Protein AF-A0A9W4SFE4-F1 (afdb_monomer)

Solvent-accessible surface area (backbone atoms only — not comparable to full-atom values): 10248 Å² total; per-residue (Å²): 135,84,60,74,61,58,60,50,57,56,67,66,59,74,77,82,78,82,76,92,47,67,39,81,70,47,74,83,49,92,65,69,45,78,47,76,43,59,40,76,72,47,32,26,51,72,39,68,75,54,54,53,60,74,66,36,73,79,48,61,63,36,77,40,74,44,80,47,100,89,45,75,42,77,47,78,45,65,62,62,47,48,55,53,49,52,53,52,71,65,40,88,60,42,65,75,79,37,58,73,30,70,62,37,56,32,49,52,53,33,41,75,70,66,39,35,33,40,39,37,44,35,78,37,52,34,86,84,27,78,84,44,58,63,61,62,50,52,55,34,54,78,51,55,54,73,37,91,51,37,49,81,46,70,45,71,43,78,90,80,76,90,76,80,74,83,86,127

Mean predicted aligned error: 12.15 Å

pLDDT: mean 78.42, std 18.21, range [36.81, 98.12]

Organism: NCBI:txid1117311

Radius of gyration: 22.12 Å; Cα contacts (8 Å, |Δi|>4): 193; chains: 1; bounding box: 54×55×59 Å

Structure (mmCIF, N/CA/C/O backbone):
data_AF-A0A9W4SFE4-F1
#
_entry.id   AF-A0A9W4SFE4-F1
#
loop_
_atom_site.group_PDB
_atom_site.id
_atom_site.type_symbol
_atom_site.label_atom_id
_atom_site.label_alt_id
_atom_site.label_comp_id
_atom_site.label_asym_id
_atom_site.label_entity_id
_atom_site.label_seq_id
_atom_site.pdbx_PDB_ins_code
_atom_site.Cartn_x
_atom_site.Cartn_y
_atom_site.Cartn_z
_atom_site.occupancy
_atom_site.B_iso_or_equiv
_atom_site.auth_seq_id
_atom_site.auth_comp_id
_atom_site.auth_asym_id
_atom_site.auth_atom_id
_atom_site.pdbx_PDB_model_num
ATOM 1 N N . MET A 1 1 ? 6.548 -44.921 29.126 1.00 49.38 1 MET A N 1
ATOM 2 C CA . MET A 1 1 ? 5.365 -44.040 29.040 1.00 49.38 1 MET A CA 1
ATOM 3 C C . MET A 1 1 ? 5.758 -42.856 28.180 1.00 49.38 1 MET A C 1
ATOM 5 O O . MET A 1 1 ? 6.242 -41.869 28.709 1.00 49.38 1 MET A O 1
ATOM 9 N N . GLU A 1 2 ? 5.652 -43.003 26.860 1.00 49.16 2 GLU A N 1
ATOM 10 C CA . GLU A 1 2 ? 5.820 -41.880 25.933 1.00 49.16 2 GLU A CA 1
ATOM 11 C C . GLU A 1 2 ? 4.635 -40.927 26.058 1.00 49.16 2 GLU A C 1
ATOM 13 O O . GLU A 1 2 ? 3.479 -41.335 26.223 1.00 49.16 2 GLU A O 1
ATOM 18 N N . ASP A 1 3 ? 4.976 -39.649 26.052 1.00 54.12 3 ASP A N 1
ATOM 19 C CA . ASP A 1 3 ? 4.219 -38.565 26.633 1.00 54.12 3 ASP A CA 1
ATOM 20 C C . ASP A 1 3 ? 2.948 -38.249 25.827 1.00 54.12 3 ASP A C 1
ATOM 22 O O . ASP A 1 3 ? 2.974 -37.762 24.693 1.00 54.12 3 ASP A O 1
ATOM 26 N N . LYS A 1 4 ? 1.780 -38.498 26.432 1.00 55.44 4 LYS A N 1
ATOM 27 C CA . LYS A 1 4 ? 0.484 -38.095 25.861 1.00 55.44 4 LYS A CA 1
ATOM 28 C C . LYS A 1 4 ? 0.374 -36.565 25.714 1.00 55.44 4 LYS A C 1
ATOM 30 O O . LYS A 1 4 ? -0.507 -36.112 24.982 1.00 55.44 4 LYS A O 1
ATOM 35 N N . ARG A 1 5 ? 1.241 -35.765 26.363 1.00 54.41 5 ARG A N 1
ATOM 36 C CA . ARG A 1 5 ? 1.317 -34.305 26.165 1.00 54.41 5 ARG A CA 1
ATOM 37 C C . ARG A 1 5 ? 2.020 -33.907 24.871 1.00 54.41 5 ARG A C 1
ATOM 39 O O . ARG A 1 5 ? 1.532 -32.9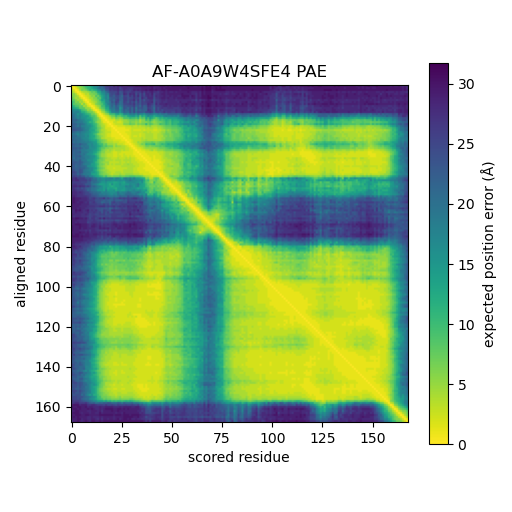84 24.222 1.00 54.41 5 ARG A O 1
ATOM 46 N N . GLU A 1 6 ? 3.067 -34.607 24.441 1.00 53.06 6 GLU A N 1
ATOM 47 C CA . GLU A 1 6 ? 3.765 -34.285 23.183 1.00 53.06 6 GLU A CA 1
ATOM 48 C C . GLU A 1 6 ? 2.876 -34.530 21.959 1.00 53.06 6 GLU A C 1
ATOM 50 O O . GLU A 1 6 ? 2.820 -33.702 21.049 1.00 53.06 6 GLU A O 1
ATOM 55 N N . LYS A 1 7 ? 2.062 -35.595 21.980 1.00 51.81 7 LYS A N 1
ATOM 56 C CA . LYS A 1 7 ? 1.076 -35.857 20.914 1.00 51.81 7 LYS A CA 1
ATOM 57 C C . LYS A 1 7 ? -0.040 -34.810 20.849 1.00 51.81 7 LYS A C 1
ATOM 59 O O . LYS A 1 7 ? -0.581 -34.571 19.772 1.00 51.81 7 LYS A O 1
ATOM 64 N N . LYS A 1 8 ? -0.378 -34.157 21.968 1.00 48.78 8 LYS A N 1
ATOM 65 C CA . LYS A 1 8 ? -1.377 -33.076 21.993 1.00 48.78 8 LYS A CA 1
ATOM 66 C C . LYS A 1 8 ? -0.794 -31.760 21.461 1.00 48.78 8 LYS A C 1
ATOM 68 O O . LYS A 1 8 ? -1.466 -31.086 20.690 1.00 48.78 8 LYS A O 1
ATOM 7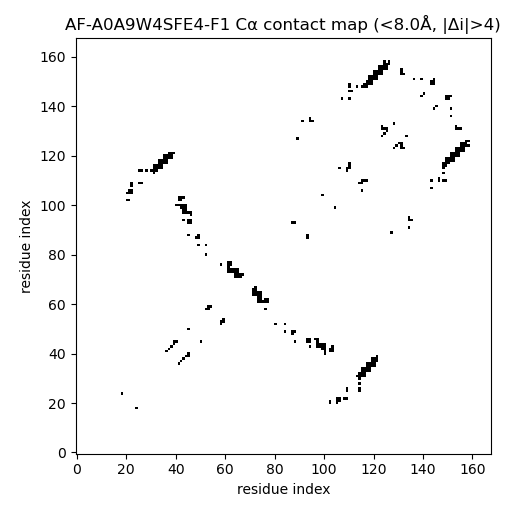3 N N . TYR A 1 9 ? 0.468 -31.462 21.781 1.00 48.50 9 TYR A N 1
ATOM 74 C CA . TYR A 1 9 ? 1.190 -30.298 21.249 1.00 48.50 9 TYR A CA 1
ATOM 75 C C . TYR A 1 9 ? 1.458 -30.395 19.739 1.00 48.50 9 TYR A C 1
ATOM 77 O O . TYR A 1 9 ? 1.344 -29.397 19.032 1.00 48.50 9 TYR A O 1
ATOM 85 N N . GLN A 1 10 ? 1.742 -31.593 19.215 1.00 46.12 10 GLN A N 1
ATOM 86 C CA . GLN A 1 10 ? 1.893 -31.793 17.768 1.00 46.12 10 GLN A CA 1
ATOM 87 C C . GLN A 1 10 ? 0.556 -31.792 17.006 1.00 46.12 10 GLN A C 1
ATOM 89 O O . GLN A 1 10 ? 0.534 -31.402 15.844 1.00 46.12 10 GLN A O 1
ATOM 94 N N . ALA A 1 11 ? -0.564 -32.161 17.639 1.00 47.88 11 ALA A N 1
ATOM 95 C CA . ALA A 1 11 ? -1.890 -32.099 17.010 1.00 47.88 11 ALA A CA 1
ATOM 96 C C . ALA A 1 11 ? -2.478 -30.672 16.949 1.00 47.88 11 ALA A C 1
ATOM 98 O O . ALA A 1 11 ? -3.319 -30.384 16.098 1.00 47.88 11 ALA A O 1
ATOM 99 N N . GLU A 1 12 ? -2.038 -29.773 17.835 1.00 49.56 12 GLU A N 1
ATOM 100 C CA . GLU A 1 12 ? -2.410 -28.349 17.835 1.00 49.56 12 GLU A CA 1
ATOM 101 C C . GLU A 1 12 ? -1.539 -27.512 16.880 1.00 49.56 12 GLU A C 1
ATOM 103 O O . GLU A 1 12 ? -1.929 -26.422 16.451 1.00 49.56 12 GLU A O 1
ATOM 108 N N . ALA A 1 13 ? -0.386 -28.050 16.473 1.00 53.53 13 ALA A N 1
ATOM 109 C CA . ALA A 1 13 ? 0.440 -27.478 15.428 1.00 53.53 13 ALA A CA 1
ATOM 110 C C . ALA A 1 13 ? -0.231 -27.667 14.055 1.00 53.53 13 ALA A C 1
ATOM 112 O O . ALA A 1 13 ? -0.244 -28.743 13.464 1.00 53.53 13 ALA A O 1
ATOM 113 N N . THR A 1 14 ? -0.725 -26.552 13.515 1.00 55.22 14 THR A N 1
ATOM 114 C CA . THR A 1 14 ? -1.078 -26.315 12.103 1.00 55.22 14 THR A CA 1
ATOM 115 C C . THR A 1 14 ? -2.410 -26.856 11.579 1.00 55.22 14 THR A C 1
ATOM 117 O O . THR A 1 14 ? -2.501 -27.375 10.467 1.00 55.22 14 THR A O 1
ATOM 120 N N . ARG A 1 15 ? -3.521 -26.530 12.253 1.00 62.62 15 ARG A N 1
ATOM 121 C CA . ARG A 1 15 ? -4.736 -26.242 11.472 1.00 62.62 15 ARG A CA 1
ATOM 122 C C . ARG A 1 15 ? -4.484 -24.953 10.686 1.00 62.62 15 ARG A C 1
ATOM 124 O O . ARG A 1 15 ? -4.467 -23.871 11.264 1.00 62.62 15 ARG A O 1
ATOM 131 N N . LYS A 1 16 ? -4.250 -25.067 9.373 1.00 69.69 16 LYS A N 1
ATOM 132 C CA . LYS A 1 16 ? -4.236 -23.910 8.466 1.00 69.69 16 LYS A CA 1
ATOM 133 C C . LYS A 1 16 ? -5.622 -23.273 8.508 1.00 69.69 16 LYS A C 1
ATOM 135 O O . LYS A 1 16 ? -6.562 -23.773 7.897 1.00 69.69 16 LYS A O 1
ATOM 140 N N . VAL A 1 17 ? -5.755 -22.200 9.277 1.00 74.94 17 VAL A N 1
ATOM 141 C CA . VAL A 1 17 ? -6.969 -21.391 9.289 1.00 74.94 17 VAL A CA 1
ATOM 142 C C . VAL A 1 17 ? -6.933 -20.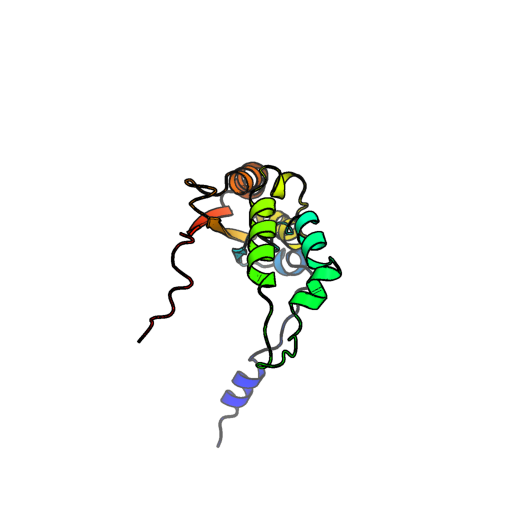537 8.032 1.00 74.94 17 VAL A C 1
ATOM 144 O O . VAL A 1 17 ? -6.075 -19.671 7.882 1.00 74.94 17 VAL A O 1
ATOM 147 N N . VAL A 1 18 ? -7.849 -20.812 7.108 1.00 80.69 18 VAL A N 1
ATOM 148 C CA . VAL A 1 18 ? -8.045 -19.973 5.927 1.00 80.69 18 VAL A CA 1
ATOM 149 C C . VAL A 1 18 ? -8.946 -18.811 6.328 1.00 80.69 18 VAL A C 1
ATOM 151 O O . VAL A 1 18 ? -10.094 -19.009 6.725 1.00 80.69 18 VAL A O 1
ATOM 154 N N . ILE A 1 19 ? -8.414 -17.595 6.244 1.00 82.62 19 ILE A N 1
ATOM 155 C CA . ILE A 1 19 ? -9.175 -16.370 6.486 1.00 82.62 19 ILE A CA 1
ATOM 156 C C . ILE A 1 19 ? -9.631 -15.833 5.131 1.00 82.62 19 ILE A C 1
ATOM 158 O O . ILE A 1 19 ? -8.838 -15.273 4.383 1.00 82.62 19 ILE A O 1
ATOM 162 N N . ASN A 1 20 ? -10.917 -15.997 4.824 1.00 82.88 20 ASN A N 1
ATOM 163 C CA . ASN A 1 20 ? -11.494 -15.529 3.556 1.00 82.88 20 ASN A CA 1
ATOM 164 C C . ASN A 1 20 ? -11.804 -14.024 3.550 1.00 82.88 20 ASN A C 1
ATOM 166 O O . ASN A 1 20 ? -11.921 -13.421 2.491 1.00 82.88 20 ASN A O 1
ATOM 170 N N . CYS A 1 21 ? -11.986 -13.428 4.730 1.00 88.12 21 CYS A N 1
ATOM 171 C CA . CYS A 1 21 ? -12.277 -12.008 4.901 1.00 88.12 21 CYS A CA 1
ATOM 172 C C . CYS A 1 21 ? -11.649 -11.538 6.212 1.00 88.12 21 CYS A C 1
ATOM 174 O O . CYS A 1 21 ? -12.074 -11.941 7.301 1.00 88.12 21 CYS A O 1
ATOM 176 N N . LEU A 1 22 ? -10.636 -10.685 6.098 1.00 88.44 22 LEU A N 1
ATOM 177 C CA . LEU A 1 22 ? -9.881 -10.141 7.215 1.00 88.44 22 LEU A CA 1
ATOM 178 C C . LEU A 1 22 ? -10.796 -9.315 8.124 1.00 88.44 22 LEU A C 1
ATOM 180 O O . LEU A 1 22 ? -10.807 -9.504 9.340 1.00 88.44 22 LEU A O 1
ATOM 184 N N . TYR A 1 23 ? -11.620 -8.444 7.533 1.00 91.94 23 TYR A N 1
ATOM 185 C CA . TYR A 1 23 ? -12.517 -7.574 8.296 1.00 91.94 23 TYR A CA 1
ATOM 186 C C . TYR A 1 23 ? -13.492 -8.376 9.167 1.00 91.94 23 TYR A C 1
ATOM 188 O O . TYR A 1 23 ? -13.577 -8.157 10.374 1.00 91.94 23 TYR A O 1
ATOM 196 N N . SER A 1 24 ? -14.201 -9.342 8.577 1.00 90.62 24 SER A N 1
ATOM 197 C CA . SER A 1 24 ? -15.202 -10.135 9.302 1.00 90.62 24 SER A CA 1
ATOM 198 C C . SER A 1 24 ? -14.591 -10.961 10.429 1.00 90.62 24 SER A C 1
ATOM 200 O O . SER A 1 24 ? -15.234 -11.140 11.461 1.00 90.62 24 SER A O 1
ATOM 202 N N . HIS A 1 25 ? -13.354 -11.428 10.246 1.00 89.81 25 HIS A N 1
ATOM 203 C CA . HIS A 1 25 ? -12.643 -12.207 11.250 1.00 89.81 25 HIS A CA 1
ATOM 204 C C . HIS A 1 25 ? -12.200 -11.351 12.449 1.00 89.81 25 HIS A C 1
ATOM 206 O O . HIS A 1 25 ? -12.272 -11.810 13.586 1.00 89.81 25 HIS A O 1
ATOM 212 N N . PHE A 1 26 ? -11.790 -10.098 12.214 1.00 90.38 26 PHE A N 1
ATOM 213 C CA . PHE A 1 26 ? -11.142 -9.272 13.240 1.00 90.38 26 PHE A CA 1
ATOM 214 C C . PHE A 1 26 ? -11.976 -8.108 13.794 1.00 90.38 26 PHE A C 1
ATOM 216 O O . PHE A 1 26 ? -11.642 -7.575 14.848 1.00 90.38 26 PHE A O 1
ATOM 223 N N . LYS A 1 27 ? -13.095 -7.723 13.169 1.00 92.06 27 LYS A N 1
ATOM 224 C CA . LYS A 1 27 ? -13.911 -6.576 13.628 1.00 92.06 27 LYS A CA 1
ATOM 225 C C . LYS A 1 27 ? -14.350 -6.673 15.100 1.00 92.06 27 LYS A C 1
ATOM 227 O O . LYS A 1 27 ? -14.362 -5.679 15.828 1.00 92.06 27 LYS A O 1
ATOM 232 N N . ASN A 1 28 ? -14.643 -7.889 15.563 1.00 91.88 28 ASN A N 1
ATOM 233 C CA . ASN A 1 28 ? -15.147 -8.155 16.911 1.00 91.88 28 ASN A CA 1
ATOM 234 C C . ASN A 1 28 ? -14.057 -8.624 17.885 1.00 91.88 28 ASN A C 1
ATOM 236 O O . ASN A 1 28 ? -14.375 -8.985 19.018 1.00 91.88 28 ASN A O 1
ATOM 240 N N . THR A 1 29 ? -12.780 -8.647 17.484 1.00 88.00 29 THR A N 1
ATOM 241 C CA . THR A 1 29 ? -11.729 -9.097 18.399 1.00 88.00 29 THR A CA 1
ATOM 242 C C . THR A 1 29 ? -11.421 -8.021 19.440 1.00 88.00 29 THR A C 1
ATOM 244 O O . THR A 1 29 ? -11.326 -6.842 19.091 1.00 88.00 29 THR A O 1
ATOM 247 N N . PRO A 1 30 ? -11.226 -8.400 20.717 1.00 87.56 30 PRO A N 1
ATOM 248 C CA . PRO A 1 30 ? -10.898 -7.444 21.774 1.00 87.56 30 PRO A CA 1
ATOM 249 C C . PRO A 1 30 ? -9.450 -6.945 21.679 1.00 87.56 30 PRO A C 1
ATOM 251 O O . PRO A 1 30 ? -9.123 -5.883 22.200 1.00 87.56 30 PRO A O 1
ATOM 254 N N . LYS A 1 31 ? -8.568 -7.704 21.016 1.00 86.00 31 LYS A N 1
ATOM 255 C CA . LYS A 1 31 ? -7.162 -7.343 20.826 1.00 86.00 31 LYS A CA 1
ATOM 256 C C . LYS A 1 31 ? -6.998 -6.478 19.581 1.00 86.00 31 LYS A C 1
ATOM 258 O O . LYS A 1 31 ? -7.505 -6.831 18.517 1.00 86.00 31 LYS A O 1
ATOM 263 N N . LYS A 1 32 ? -6.236 -5.393 19.721 1.00 88.12 32 LYS A N 1
ATOM 264 C CA . LYS A 1 32 ? -5.769 -4.587 18.593 1.00 88.12 32 LYS A CA 1
ATOM 265 C C . LYS A 1 32 ? -4.652 -5.340 17.874 1.00 88.12 32 LYS A C 1
ATOM 267 O O . LYS A 1 32 ? -3.680 -5.755 18.502 1.00 88.12 32 LYS A O 1
ATOM 272 N N . LEU A 1 33 ? -4.816 -5.546 16.574 1.00 91.94 33 LEU A N 1
ATOM 273 C CA . LEU A 1 33 ? -3.826 -6.233 15.753 1.00 91.94 33 LEU A CA 1
ATOM 274 C C . LEU A 1 33 ? -2.709 -5.289 15.319 1.00 91.94 33 LEU A C 1
ATOM 276 O O . LEU A 1 33 ? -2.940 -4.097 15.126 1.00 91.94 33 LEU A O 1
ATOM 280 N N . LYS A 1 34 ? -1.528 -5.853 15.074 1.00 95.94 34 LYS A N 1
ATOM 281 C CA . LYS A 1 34 ? -0.437 -5.181 14.372 1.00 95.94 34 LYS A CA 1
ATOM 282 C C . LYS A 1 34 ? -0.125 -5.957 13.101 1.00 95.94 34 LYS A C 1
ATOM 284 O O . LYS A 1 34 ? 0.182 -7.144 13.167 1.00 95.94 34 LYS A O 1
ATOM 289 N N . VAL A 1 35 ? -0.250 -5.296 11.957 1.00 95.50 35 VAL A N 1
ATOM 290 C CA . VAL A 1 35 ? -0.048 -5.882 10.631 1.00 95.50 35 VAL A CA 1
ATOM 291 C C . VAL A 1 35 ? 1.141 -5.205 9.977 1.00 95.50 35 VAL A C 1
ATOM 293 O O . VAL A 1 35 ? 1.227 -3.981 9.942 1.00 95.50 35 VAL A O 1
ATOM 296 N N . VAL A 1 36 ? 2.048 -6.015 9.445 1.00 96.62 36 VAL A N 1
ATOM 297 C CA . VAL A 1 36 ? 3.142 -5.559 8.592 1.00 96.62 36 VAL A CA 1
ATOM 298 C C . VAL A 1 36 ? 2.887 -6.131 7.209 1.00 96.62 36 VAL A C 1
ATOM 300 O O . VAL A 1 36 ? 2.638 -7.330 7.086 1.00 96.62 36 VAL A O 1
ATOM 303 N N . CYS A 1 37 ? 2.896 -5.289 6.184 1.00 95.12 37 CYS A N 1
ATOM 304 C CA . CYS A 1 37 ? 2.588 -5.729 4.829 1.00 95.12 37 CYS A CA 1
ATOM 305 C C . CYS A 1 37 ? 3.439 -5.017 3.783 1.00 95.12 37 CYS A C 1
ATOM 307 O O . CYS A 1 37 ? 3.859 -3.876 3.983 1.00 95.12 37 CYS A O 1
ATOM 309 N N . ASP A 1 38 ? 3.684 -5.729 2.684 1.00 94.62 38 ASP A N 1
ATOM 310 C CA . ASP A 1 38 ? 4.243 -5.149 1.467 1.00 94.62 38 ASP A CA 1
ATOM 311 C C . ASP A 1 38 ? 3.204 -4.243 0.783 1.00 94.62 38 ASP A C 1
ATOM 313 O O . ASP A 1 38 ? 2.019 -4.262 1.132 1.00 94.62 38 ASP A O 1
ATOM 317 N N . TRP A 1 39 ? 3.640 -3.437 -0.180 1.00 93.06 39 TRP A N 1
ATOM 318 C CA . TRP A 1 39 ? 2.758 -2.596 -0.984 1.00 93.06 39 TRP A CA 1
ATOM 319 C C . TRP A 1 39 ? 2.299 -3.292 -2.266 1.00 93.06 39 TRP A C 1
ATOM 321 O O . TRP A 1 39 ? 1.100 -3.347 -2.554 1.00 93.06 39 TRP A O 1
ATOM 331 N N . ASP A 1 40 ? 3.246 -3.819 -3.038 1.00 90.00 40 ASP A N 1
ATOM 332 C CA . ASP A 1 40 ? 2.989 -4.320 -4.389 1.00 90.00 40 ASP A CA 1
ATOM 333 C C . ASP A 1 40 ? 2.300 -5.687 -4.319 1.00 90.00 40 ASP A C 1
ATOM 335 O O . ASP A 1 40 ? 2.679 -6.534 -3.518 1.00 90.00 40 ASP A O 1
ATOM 339 N N . GLU A 1 41 ? 1.242 -5.891 -5.109 1.00 89.81 41 GLU A N 1
ATOM 340 C CA . GLU A 1 41 ? 0.387 -7.098 -5.090 1.00 89.81 41 GLU A CA 1
ATOM 341 C C . GLU A 1 41 ? -0.331 -7.389 -3.757 1.00 89.81 41 GLU A C 1
ATOM 343 O O . GLU A 1 41 ? -1.054 -8.377 -3.629 1.00 89.81 41 GLU A O 1
ATOM 348 N N . VAL A 1 42 ? -0.201 -6.506 -2.764 1.00 92.44 42 VAL A N 1
ATOM 349 C CA . VAL A 1 42 ? -0.912 -6.600 -1.479 1.00 92.44 42 VAL A CA 1
ATOM 350 C C . VAL A 1 42 ? -1.893 -5.445 -1.321 1.00 92.44 42 VAL A C 1
ATOM 352 O O . VAL A 1 42 ? -3.056 -5.648 -0.956 1.00 92.44 42 VAL A O 1
ATOM 355 N N . ILE A 1 43 ? -1.446 -4.230 -1.647 1.00 93.50 43 ILE A N 1
ATOM 356 C CA . ILE A 1 43 ? -2.250 -3.012 -1.560 1.00 93.50 43 ILE A CA 1
ATOM 357 C C . ILE A 1 43 ? -2.808 -2.615 -2.914 1.00 93.50 43 ILE A C 1
ATOM 359 O O . ILE A 1 43 ? -4.012 -2.375 -3.040 1.00 93.50 43 ILE A O 1
ATOM 363 N N . GLN A 1 44 ? -1.951 -2.605 -3.928 1.00 91.81 44 GLN A N 1
ATOM 364 C CA . GLN A 1 44 ? -2.316 -2.354 -5.316 1.00 91.81 44 GLN A CA 1
ATOM 365 C C . GLN A 1 44 ? -1.674 -3.428 -6.198 1.00 91.81 44 GLN A C 1
ATOM 367 O O . GLN A 1 44 ? -0.532 -3.811 -5.930 1.00 91.81 44 GLN A O 1
ATOM 372 N N . PRO A 1 45 ? -2.370 -3.920 -7.236 1.00 88.88 45 PRO A N 1
ATOM 373 C CA . PRO A 1 45 ? -1.745 -4.801 -8.208 1.00 88.88 45 PRO A CA 1
ATOM 374 C C . PRO A 1 45 ? -0.651 -4.047 -8.969 1.00 88.88 45 PRO A C 1
ATOM 376 O O . PRO A 1 45 ? -0.720 -2.821 -9.142 1.00 88.88 45 PRO A O 1
ATOM 379 N N . LEU A 1 46 ? 0.329 -4.789 -9.476 1.00 81.56 46 LEU A N 1
ATOM 380 C CA . LEU A 1 46 ? 1.189 -4.300 -10.540 1.00 81.56 46 LEU A CA 1
ATOM 381 C C . LEU A 1 46 ? 0.295 -3.987 -11.743 1.00 81.56 46 LEU A C 1
ATOM 383 O O . LEU A 1 46 ? -0.591 -4.768 -12.093 1.00 81.56 46 LEU A O 1
ATOM 387 N N . GLU A 1 47 ? 0.487 -2.808 -12.336 1.00 73.62 47 GLU A N 1
ATOM 388 C CA . GLU A 1 47 ? -0.361 -2.312 -13.419 1.00 73.62 47 GLU A CA 1
ATOM 389 C C . GLU A 1 47 ? -0.597 -3.396 -14.497 1.00 73.62 47 GLU A C 1
ATOM 391 O O . GLU A 1 47 ? 0.352 -4.094 -14.872 1.00 73.62 47 GLU A O 1
ATOM 396 N N . PRO A 1 48 ? -1.813 -3.523 -15.072 1.00 63.16 48 PRO A N 1
ATOM 397 C CA . PRO A 1 48 ? -2.096 -4.477 -16.148 1.00 63.16 48 PRO A CA 1
ATOM 398 C C . PRO A 1 48 ? -1.105 -4.443 -17.324 1.00 63.16 48 PRO A C 1
ATOM 400 O O . PRO A 1 48 ? -0.876 -5.478 -17.950 1.00 63.16 48 PRO A O 1
ATOM 403 N N . LYS A 1 49 ? -0.469 -3.290 -17.600 1.00 67.06 49 LYS A N 1
ATOM 404 C CA . LYS A 1 49 ? 0.593 -3.160 -18.616 1.00 67.06 49 LYS A CA 1
ATOM 405 C C . LYS A 1 49 ? 1.813 -4.049 -18.337 1.00 67.06 49 LYS A C 1
ATOM 407 O O . LYS A 1 49 ? 2.515 -4.444 -19.260 1.00 67.06 49 LYS A O 1
ATOM 412 N N . VAL A 1 50 ? 2.080 -4.382 -17.077 1.00 68.69 50 VAL A N 1
ATOM 413 C CA . VAL A 1 50 ? 3.135 -5.333 -16.704 1.00 68.69 50 VAL A CA 1
ATOM 414 C C . VAL A 1 50 ? 2.679 -6.766 -16.976 1.00 68.69 50 VAL A C 1
ATOM 416 O O . VAL A 1 50 ? 3.462 -7.582 -17.454 1.00 68.69 50 VAL A O 1
ATOM 419 N N . HIS A 1 51 ? 1.404 -7.077 -16.742 1.00 66.81 51 HIS A N 1
ATOM 420 C CA . HIS A 1 51 ? 0.850 -8.407 -17.000 1.00 66.81 51 HIS A CA 1
ATOM 421 C C . HIS A 1 51 ? 0.765 -8.732 -18.504 1.00 66.81 51 HIS A C 1
ATOM 423 O O . HIS A 1 51 ? 0.948 -9.888 -18.899 1.00 66.81 51 HIS A O 1
ATOM 429 N N . SER A 1 52 ? 0.527 -7.735 -19.364 1.00 64.38 52 SER A N 1
ATOM 430 C CA . SER A 1 52 ? 0.551 -7.933 -20.821 1.00 64.38 52 SER A CA 1
ATOM 431 C C . SER A 1 52 ? 1.944 -8.314 -21.326 1.00 64.38 52 SER A C 1
ATOM 433 O O . SER A 1 52 ? 2.048 -9.181 -22.187 1.00 64.38 52 SER A O 1
ATOM 435 N N . ILE A 1 53 ? 3.014 -7.774 -20.724 1.00 66.31 53 ILE A N 1
ATOM 436 C CA . ILE A 1 53 ? 4.387 -8.210 -21.016 1.00 66.31 53 ILE A CA 1
ATOM 437 C C . ILE A 1 53 ? 4.540 -9.701 -20.700 1.00 66.31 53 ILE A C 1
ATOM 439 O O . ILE A 1 53 ? 5.012 -10.458 -21.533 1.00 66.31 53 ILE A O 1
ATOM 443 N N . TYR A 1 54 ? 4.100 -10.167 -19.531 1.00 62.56 54 TYR A N 1
ATOM 444 C CA . TYR A 1 54 ? 4.271 -11.577 -19.153 1.00 62.56 54 TYR A CA 1
ATOM 445 C C . TYR A 1 54 ? 3.416 -12.571 -19.954 1.00 62.56 54 TYR A C 1
ATOM 447 O O . TYR A 1 54 ? 3.706 -13.766 -19.931 1.00 62.56 54 TYR A O 1
ATOM 455 N N . THR A 1 55 ? 2.372 -12.106 -20.643 1.00 60.72 55 THR A N 1
ATOM 456 C CA . THR A 1 55 ? 1.438 -12.957 -21.406 1.00 60.72 55 THR A CA 1
ATOM 457 C C . THR A 1 55 ? 1.700 -12.957 -22.909 1.00 60.72 55 THR A C 1
ATOM 459 O O . THR A 1 55 ? 1.027 -13.681 -23.646 1.00 60.72 55 THR A O 1
ATOM 462 N N . ASP A 1 56 ? 2.692 -12.194 -23.368 1.00 63.03 56 ASP A N 1
ATOM 463 C CA . ASP A 1 56 ? 3.081 -12.158 -24.770 1.00 63.03 56 ASP A CA 1
ATOM 464 C C . ASP A 1 56 ? 3.626 -13.535 -25.214 1.00 63.03 56 ASP A C 1
ATOM 466 O O . ASP A 1 56 ? 4.476 -14.136 -24.549 1.00 63.03 56 ASP A O 1
ATOM 470 N N . LYS A 1 57 ? 3.100 -14.096 -26.313 1.00 54.81 57 LYS A N 1
ATOM 471 C CA . LYS A 1 57 ? 3.348 -15.500 -26.723 1.00 54.81 57 LYS A CA 1
ATOM 472 C C . LYS A 1 57 ? 4.817 -15.773 -27.043 1.00 54.81 57 LYS A C 1
ATOM 474 O O . LYS A 1 57 ? 5.304 -16.875 -26.785 1.00 54.81 57 LYS A O 1
ATOM 479 N N . ASP A 1 58 ? 5.530 -14.761 -27.526 1.00 54.62 58 ASP A N 1
ATOM 480 C CA . ASP A 1 58 ? 6.971 -14.830 -27.774 1.00 54.62 58 ASP A CA 1
ATOM 481 C C . ASP A 1 58 ? 7.779 -14.999 -26.471 1.00 54.62 58 ASP A C 1
ATOM 483 O O . ASP A 1 58 ? 8.921 -15.461 -26.490 1.00 54.62 58 ASP A O 1
ATOM 487 N N . MET A 1 59 ? 7.179 -14.695 -25.314 1.00 52.94 59 MET A N 1
ATOM 488 C CA . MET A 1 59 ? 7.835 -14.718 -24.007 1.00 52.94 59 MET A CA 1
ATOM 489 C C . MET A 1 59 ? 7.739 -16.059 -23.278 1.00 52.94 59 MET A C 1
ATOM 491 O O . MET A 1 59 ? 8.730 -16.462 -22.661 1.00 52.94 59 MET A O 1
ATOM 495 N N . VAL A 1 60 ? 6.627 -16.796 -23.408 1.00 52.97 60 VAL A N 1
ATOM 496 C CA . VAL A 1 60 ? 6.492 -18.164 -22.856 1.00 52.97 60 VAL A CA 1
ATOM 497 C C . VAL A 1 60 ? 7.574 -19.086 -23.428 1.00 52.97 60 VAL A C 1
ATOM 499 O O . VAL A 1 60 ? 8.156 -19.887 -22.701 1.00 52.97 60 VAL A O 1
ATOM 502 N N . ASN A 1 61 ? 7.927 -18.899 -24.701 1.00 50.94 61 ASN A N 1
ATOM 503 C CA . ASN A 1 61 ? 8.965 -19.679 -25.374 1.00 50.94 61 ASN A CA 1
ATOM 504 C C . 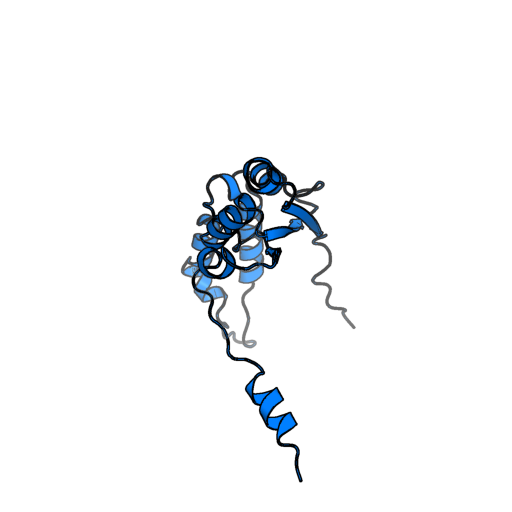ASN A 1 61 ? 10.392 -19.365 -24.885 1.00 50.94 61 ASN A C 1
ATOM 506 O O . ASN A 1 61 ? 11.271 -20.213 -25.009 1.00 50.94 61 ASN A O 1
ATOM 510 N N . SER A 1 62 ? 10.635 -18.182 -24.306 1.00 53.56 62 SER A N 1
ATOM 511 C CA . SER A 1 62 ? 11.966 -17.760 -23.829 1.00 53.56 62 SER A CA 1
ATOM 512 C C . SER A 1 62 ? 12.325 -18.280 -22.429 1.00 53.56 62 SER A C 1
ATOM 514 O O . SER A 1 62 ? 13.504 -18.348 -22.080 1.00 53.56 62 SER A O 1
ATOM 516 N N . CYS A 1 63 ? 11.313 -18.662 -21.642 1.00 50.78 63 CYS A N 1
ATOM 517 C CA . CYS A 1 63 ? 11.462 -19.271 -20.317 1.00 50.78 63 CYS A CA 1
ATOM 518 C C . CYS A 1 63 ? 11.610 -20.799 -20.381 1.00 50.78 63 CYS A C 1
ATOM 520 O O . CYS A 1 63 ? 11.919 -21.431 -19.370 1.00 50.78 63 CYS A O 1
ATOM 522 N N . LEU A 1 64 ? 11.378 -21.398 -21.553 1.00 55.69 64 LEU A N 1
ATOM 523 C CA . LEU A 1 64 ? 11.544 -22.827 -21.765 1.00 55.69 64 LEU A CA 1
ATOM 524 C C . LEU A 1 64 ? 13.002 -23.149 -22.128 1.00 55.69 64 LEU A C 1
ATOM 526 O O . LEU A 1 64 ? 13.639 -22.398 -22.868 1.00 55.69 64 LEU A O 1
ATOM 530 N N . PRO A 1 65 ? 13.549 -24.266 -21.621 1.00 59.66 65 PRO A N 1
ATOM 531 C CA . PRO A 1 65 ? 14.886 -24.709 -21.985 1.00 59.66 65 PRO A CA 1
ATOM 532 C C . PRO A 1 65 ? 14.961 -24.988 -23.491 1.00 59.66 65 PRO A C 1
ATOM 534 O O . PRO A 1 65 ? 14.263 -25.866 -24.000 1.00 59.66 65 PRO A O 1
ATOM 537 N N . VAL A 1 66 ? 15.838 -24.280 -24.206 1.00 61.53 66 VAL A N 1
ATOM 538 C CA . VAL A 1 66 ? 16.085 -24.543 -25.628 1.00 61.53 66 VAL A CA 1
ATOM 539 C C . VAL A 1 66 ? 17.249 -25.524 -25.732 1.00 61.53 66 VAL A C 1
ATOM 541 O O . VAL A 1 66 ? 18.364 -25.245 -25.285 1.00 61.53 66 VAL A O 1
ATOM 544 N N . LYS A 1 67 ? 17.006 -26.702 -26.317 1.00 63.19 67 LYS A N 1
ATOM 545 C CA . LYS A 1 67 ? 18.083 -27.649 -26.628 1.00 63.19 67 LYS A CA 1
ATOM 546 C C . LYS A 1 67 ? 18.884 -27.112 -27.809 1.00 63.19 67 LYS A C 1
ATOM 548 O O . LYS A 1 67 ? 18.367 -27.012 -28.917 1.00 63.19 67 LYS A O 1
ATOM 553 N N . THR A 1 68 ? 20.147 -26.785 -27.570 1.00 64.69 68 THR A N 1
ATOM 554 C CA . THR A 1 68 ? 21.100 -26.401 -28.616 1.00 64.69 68 THR A CA 1
ATOM 555 C C . THR A 1 68 ? 22.141 -27.502 -28.809 1.00 64.69 68 THR A C 1
ATOM 557 O O . THR A 1 68 ? 22.314 -28.360 -27.944 1.00 64.69 68 THR A O 1
ATOM 560 N N . ALA A 1 69 ? 22.885 -27.459 -29.919 1.00 69.81 69 ALA A N 1
ATOM 561 C CA . ALA A 1 69 ? 23.966 -28.410 -30.205 1.00 69.81 69 ALA A CA 1
ATOM 562 C C . ALA A 1 69 ? 25.090 -28.426 -29.141 1.00 69.81 69 ALA A C 1
ATOM 564 O O . ALA A 1 69 ? 25.888 -29.355 -29.114 1.00 69.81 69 ALA A O 1
ATOM 565 N N . LYS A 1 70 ? 25.147 -27.416 -28.257 1.00 61.50 70 LYS A N 1
ATOM 566 C CA . LYS A 1 70 ? 26.116 -27.297 -27.152 1.00 61.50 70 LYS A CA 1
ATOM 567 C C . LYS A 1 70 ? 25.508 -27.562 -25.762 1.00 61.50 70 LYS A C 1
ATOM 569 O O . LYS A 1 70 ? 26.179 -27.333 -24.762 1.00 61.50 70 LYS A O 1
ATOM 574 N N . GLY A 1 71 ? 24.256 -28.024 -25.684 1.00 66.00 71 GLY A N 1
ATOM 575 C CA . GLY A 1 71 ? 23.537 -28.284 -24.432 1.00 66.00 71 GLY A CA 1
ATOM 576 C C . GLY A 1 71 ? 22.247 -27.472 -24.281 1.00 66.00 71 GLY A C 1
ATOM 577 O O . GLY A 1 71 ? 21.819 -26.753 -25.188 1.00 66.00 71 GLY A O 1
ATOM 578 N N . THR A 1 72 ? 21.596 -27.613 -23.127 1.00 60.75 72 THR A N 1
ATOM 579 C CA . THR A 1 72 ? 20.369 -26.880 -22.783 1.00 60.75 72 THR A CA 1
ATOM 580 C C . THR A 1 72 ? 20.715 -25.437 -22.418 1.00 60.75 72 THR A C 1
ATOM 582 O O . THR A 1 72 ? 21.419 -25.218 -21.435 1.00 60.75 72 THR A O 1
ATOM 585 N N . SER A 1 73 ? 20.233 -24.453 -23.182 1.00 56.38 73 SER A N 1
ATOM 586 C CA . SER A 1 73 ? 20.391 -23.036 -22.842 1.00 56.38 73 SER A CA 1
ATOM 587 C C . SER A 1 73 ? 19.099 -22.480 -22.242 1.00 56.38 73 SER A C 1
ATOM 589 O O . SER A 1 73 ? 17.995 -22.743 -22.725 1.00 56.38 73 SER A O 1
ATOM 591 N N . TYR A 1 74 ? 19.243 -21.715 -21.162 1.00 56.22 74 TYR A N 1
ATOM 592 C CA . TYR A 1 74 ? 18.182 -20.863 -20.637 1.00 56.22 74 TYR A CA 1
ATOM 593 C C . TYR A 1 74 ? 18.370 -19.491 -21.286 1.00 56.22 74 TYR A C 1
ATOM 595 O O . TYR A 1 74 ? 19.430 -18.877 -21.152 1.00 56.22 74 TYR A O 1
ATOM 603 N N . GLY A 1 75 ? 17.397 -19.066 -22.090 1.00 51.12 75 GLY A N 1
ATOM 604 C CA . GLY A 1 75 ? 17.545 -17.922 -22.982 1.00 51.12 75 GLY A CA 1
ATOM 605 C C . GLY A 1 75 ? 17.875 -16.613 -22.257 1.00 51.12 75 GLY A C 1
ATOM 606 O O . GLY A 1 75 ? 17.375 -16.322 -21.172 1.00 51.12 75 GLY A O 1
ATOM 607 N N . LEU A 1 76 ? 18.645 -15.758 -22.936 1.00 46.59 76 LEU A N 1
ATOM 608 C CA . LEU A 1 76 ? 18.931 -14.350 -22.613 1.00 46.59 76 LEU A CA 1
ATOM 609 C C . LEU A 1 76 ? 17.672 -13.461 -22.417 1.00 46.59 76 LEU A C 1
ATOM 611 O O . LEU A 1 76 ? 17.803 -12.271 -22.131 1.00 46.59 76 LEU A O 1
ATOM 615 N N . GLY A 1 77 ? 16.461 -14.021 -22.534 1.00 50.94 77 GLY A N 1
ATOM 616 C CA . GLY A 1 77 ? 15.177 -13.325 -22.435 1.00 50.94 77 GLY A CA 1
ATOM 617 C C . GLY A 1 77 ? 14.914 -12.686 -21.070 1.00 50.94 77 GLY A C 1
ATOM 618 O O . GLY A 1 77 ? 14.404 -11.571 -21.012 1.00 50.94 77 GLY A O 1
ATOM 619 N N . ALA A 1 78 ? 15.350 -13.299 -19.963 1.00 53.22 78 ALA A N 1
ATOM 620 C CA . ALA A 1 78 ? 15.083 -12.777 -18.616 1.00 53.22 78 ALA A CA 1
ATOM 621 C C . ALA A 1 78 ? 15.626 -11.347 -18.385 1.00 53.22 78 ALA A C 1
ATOM 623 O O . ALA A 1 78 ? 14.990 -10.542 -17.701 1.00 53.22 78 ALA A O 1
ATOM 624 N N . ARG A 1 79 ? 16.769 -10.988 -18.996 1.00 54.44 79 ARG A N 1
ATOM 625 C CA . ARG A 1 79 ? 17.373 -9.649 -18.852 1.00 54.44 79 ARG A CA 1
ATOM 626 C C . ARG A 1 79 ? 16.645 -8.571 -19.661 1.00 54.44 79 ARG A C 1
ATOM 628 O O . ARG A 1 79 ? 16.447 -7.476 -19.137 1.00 54.44 79 ARG A O 1
ATOM 635 N N . SER A 1 80 ? 16.202 -8.859 -20.891 1.00 63.03 80 SER A N 1
ATOM 636 C CA . SER A 1 80 ? 15.442 -7.874 -21.682 1.00 63.03 80 SER A CA 1
ATOM 637 C C . SER A 1 80 ? 14.041 -7.645 -21.115 1.00 63.03 80 SER A C 1
ATOM 639 O O . SER A 1 80 ? 13.504 -6.544 -21.219 1.00 63.03 80 SER A O 1
ATOM 641 N N . ILE A 1 81 ? 13.455 -8.672 -20.494 1.00 68.44 81 ILE A N 1
ATOM 642 C CA . ILE A 1 81 ? 12.152 -8.590 -19.824 1.00 68.44 81 ILE A CA 1
ATOM 643 C C . ILE A 1 81 ? 12.250 -7.710 -18.585 1.00 68.44 81 ILE A C 1
ATOM 645 O O . ILE A 1 81 ? 11.451 -6.788 -18.437 1.00 68.44 81 ILE A O 1
ATOM 649 N N . LYS A 1 82 ? 13.264 -7.943 -17.741 1.00 71.31 82 LYS A N 1
ATOM 650 C CA . LYS A 1 82 ? 13.499 -7.133 -16.545 1.00 71.31 82 LYS A CA 1
ATOM 651 C C . LYS A 1 82 ? 13.578 -5.643 -16.892 1.00 71.31 82 LYS A C 1
ATOM 653 O O . LYS A 1 82 ? 12.858 -4.856 -16.299 1.00 71.31 82 LYS A O 1
ATOM 658 N N . GLY A 1 83 ? 14.338 -5.270 -17.925 1.00 74.44 83 GLY A N 1
ATOM 659 C CA . GLY A 1 83 ? 14.434 -3.872 -18.362 1.00 74.44 83 GLY A CA 1
ATOM 660 C C . GLY A 1 83 ? 13.102 -3.262 -18.822 1.00 74.44 83 GLY A C 1
ATOM 661 O O . GLY A 1 83 ? 12.813 -2.112 -18.496 1.00 74.44 83 GLY A O 1
ATOM 662 N N . LYS A 1 84 ? 12.261 -4.021 -19.543 1.00 78.50 84 LYS A N 1
ATOM 663 C CA . LYS A 1 84 ? 10.917 -3.561 -19.947 1.00 78.50 84 LYS A CA 1
ATOM 664 C C . LYS A 1 84 ? 9.992 -3.386 -18.740 1.00 78.50 84 LYS A C 1
ATOM 666 O O . LYS A 1 84 ? 9.317 -2.367 -18.638 1.00 78.50 84 LYS A O 1
ATOM 671 N N . VAL A 1 85 ? 9.981 -4.357 -17.829 1.00 78.69 85 VAL A N 1
ATOM 672 C CA . VAL A 1 85 ? 9.159 -4.324 -16.612 1.00 78.69 85 VAL A CA 1
ATOM 673 C C . VAL A 1 85 ? 9.599 -3.190 -15.690 1.00 78.69 85 VAL A C 1
ATOM 675 O O . VAL A 1 85 ? 8.751 -2.440 -15.218 1.00 78.69 85 VAL A O 1
ATOM 678 N N . ASP A 1 86 ? 10.903 -3.021 -15.478 1.00 79.50 86 ASP A N 1
ATOM 679 C CA . ASP A 1 86 ? 11.461 -1.946 -14.654 1.00 79.50 86 ASP A CA 1
ATOM 680 C C . ASP A 1 86 ? 11.121 -0.573 -15.246 1.00 79.50 86 ASP A C 1
ATOM 682 O O . ASP A 1 86 ? 10.753 0.342 -14.511 1.00 79.50 86 ASP A O 1
ATOM 686 N N . LYS A 1 87 ? 11.153 -0.435 -16.580 1.00 82.31 87 LYS A N 1
ATOM 687 C CA . LYS A 1 87 ? 10.737 0.799 -17.257 1.00 82.31 87 LYS A CA 1
ATOM 688 C C . LYS A 1 87 ? 9.277 1.149 -16.961 1.00 82.31 87 LYS A C 1
ATOM 690 O O . LYS A 1 87 ? 9.021 2.283 -16.573 1.00 82.31 87 LYS A O 1
ATOM 695 N N . ILE A 1 88 ? 8.353 0.189 -17.079 1.00 83.38 88 ILE A N 1
ATOM 696 C CA . ILE A 1 88 ? 6.927 0.416 -16.780 1.00 83.38 88 ILE A CA 1
ATOM 697 C C . ILE A 1 88 ? 6.715 0.700 -15.289 1.00 83.38 88 ILE A C 1
ATOM 699 O O . ILE A 1 88 ? 6.040 1.659 -14.932 1.00 83.38 88 ILE A O 1
ATOM 703 N N . LYS A 1 89 ? 7.343 -0.075 -14.395 1.00 83.12 89 LYS A N 1
ATOM 704 C CA . LYS A 1 89 ? 7.246 0.127 -12.935 1.00 83.12 89 LYS A CA 1
ATOM 705 C C . LYS A 1 89 ? 7.723 1.506 -12.482 1.00 83.12 89 LYS A C 1
ATOM 707 O O . LYS A 1 89 ? 7.317 1.975 -11.416 1.00 83.12 89 LYS A O 1
ATOM 712 N N . ASN A 1 90 ? 8.569 2.157 -13.273 1.00 83.81 90 ASN A N 1
ATOM 713 C CA . ASN A 1 90 ? 9.085 3.492 -13.004 1.00 83.81 90 ASN A CA 1
ATOM 714 C C . ASN A 1 90 ? 8.286 4.611 -13.702 1.00 83.81 90 ASN A C 1
ATOM 716 O O . ASN A 1 90 ? 8.605 5.780 -13.495 1.00 83.81 90 ASN A O 1
ATOM 720 N N . GLU A 1 91 ? 7.232 4.298 -14.468 1.00 86.06 91 GLU A N 1
ATOM 721 C CA . GLU A 1 91 ? 6.338 5.307 -15.059 1.00 86.06 91 GLU A CA 1
ATOM 722 C C . GLU A 1 91 ? 5.604 6.108 -13.963 1.00 86.06 91 GLU A C 1
ATOM 724 O O . GLU A 1 91 ? 5.157 5.540 -12.961 1.00 86.06 91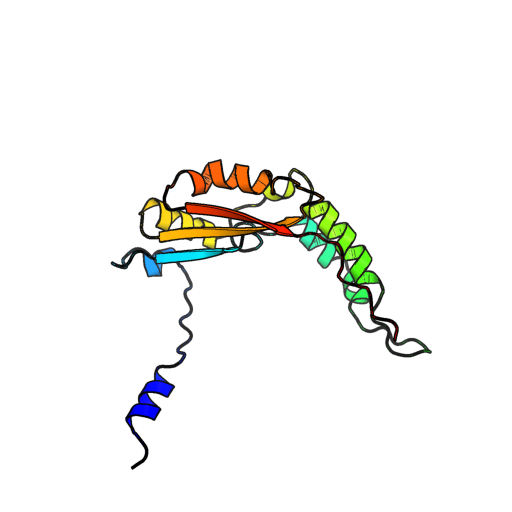 GLU A O 1
ATOM 729 N N . PRO A 1 92 ? 5.461 7.437 -14.096 1.00 86.12 92 PRO A N 1
ATOM 730 C CA . PRO A 1 92 ? 4.909 8.282 -13.034 1.00 86.12 92 PRO A CA 1
ATOM 731 C C . PRO A 1 92 ? 3.460 7.929 -12.654 1.00 86.12 92 PRO A C 1
ATOM 733 O O . PRO A 1 92 ? 3.086 8.076 -11.490 1.00 86.12 92 PRO A O 1
ATOM 736 N N . ASP A 1 93 ? 2.672 7.419 -13.599 1.00 87.00 93 ASP A N 1
ATOM 737 C CA . ASP A 1 93 ? 1.259 7.055 -13.451 1.00 87.00 93 ASP A CA 1
ATOM 738 C C . ASP A 1 93 ? 1.034 5.583 -13.057 1.00 87.00 93 ASP A C 1
ATOM 740 O O . ASP A 1 93 ? -0.111 5.169 -12.868 1.00 87.00 93 ASP A O 1
ATOM 744 N N . PHE A 1 94 ? 2.104 4.800 -12.855 1.00 86.81 94 PHE A N 1
ATOM 745 C CA . PHE A 1 94 ? 2.042 3.351 -12.607 1.00 86.81 94 PHE A CA 1
ATOM 746 C C . PHE A 1 94 ? 1.040 2.938 -11.511 1.00 86.81 94 PHE A C 1
ATOM 748 O O . PHE A 1 94 ? 0.295 1.971 -11.664 1.00 86.81 94 PHE A O 1
ATOM 755 N N . TYR A 1 95 ? 0.981 3.693 -10.407 1.00 87.62 95 TYR A N 1
ATOM 756 C CA . TYR A 1 95 ? 0.028 3.444 -9.315 1.00 87.62 95 TYR A CA 1
ATOM 757 C C . TYR A 1 95 ? -1.240 4.299 -9.384 1.00 87.62 95 TYR A C 1
ATOM 759 O O . TYR A 1 95 ? -2.183 4.027 -8.644 1.00 87.62 95 TYR A O 1
ATOM 767 N N . GLU A 1 96 ? -1.286 5.328 -10.231 1.00 83.44 96 GLU A N 1
ATOM 768 C CA . GLU A 1 96 ? -2.370 6.319 -10.238 1.00 83.44 96 GLU A CA 1
ATOM 769 C C . GLU A 1 96 ? -3.713 5.690 -10.623 1.00 83.44 96 GLU A C 1
ATOM 771 O O . GLU A 1 96 ? -4.749 6.006 -10.042 1.00 83.44 96 GLU A O 1
ATOM 776 N N . ARG A 1 97 ? -3.686 4.749 -11.571 1.00 82.00 97 ARG A N 1
ATOM 777 C CA . ARG A 1 97 ? -4.883 4.045 -12.059 1.00 82.00 97 ARG A CA 1
ATOM 778 C C . ARG A 1 97 ? -5.078 2.669 -11.427 1.00 82.00 97 ARG A C 1
ATOM 780 O O . ARG A 1 97 ? -6.064 1.997 -11.726 1.00 82.00 97 ARG A O 1
ATOM 787 N N . SER A 1 98 ? -4.149 2.232 -10.578 1.00 86.88 98 SER A N 1
ATOM 788 C CA . SER A 1 98 ? -4.182 0.893 -9.997 1.00 86.88 98 SER A CA 1
ATOM 789 C C . SER A 1 98 ? -5.187 0.845 -8.834 1.00 86.88 98 SER A C 1
ATOM 791 O O . SER A 1 98 ? -5.046 1.602 -7.869 1.00 86.88 98 SER A O 1
ATOM 793 N N . PRO A 1 99 ? -6.236 0.003 -8.885 1.00 91.19 99 PRO A N 1
ATOM 794 C CA . PRO A 1 99 ? -7.239 -0.035 -7.828 1.00 91.19 99 PRO A CA 1
ATOM 795 C C . PRO A 1 99 ? -6.675 -0.665 -6.551 1.00 91.19 99 PRO A C 1
ATOM 797 O O . PRO A 1 99 ? -5.800 -1.523 -6.598 1.00 91.19 99 PRO A O 1
ATOM 800 N N . PHE A 1 100 ? -7.247 -0.329 -5.392 1.00 94.12 100 PHE A N 1
ATOM 801 C CA . PHE A 1 100 ? -6.949 -1.096 -4.183 1.00 94.12 100 PHE A CA 1
ATOM 802 C C . PHE A 1 100 ? -7.467 -2.528 -4.274 1.00 94.12 100 PHE A C 1
ATOM 804 O O . PHE A 1 100 ? -8.640 -2.765 -4.602 1.00 94.12 100 PHE A O 1
ATOM 811 N N . LEU A 1 101 ? -6.603 -3.464 -3.889 1.00 94.12 101 LEU A N 1
ATOM 812 C CA . LEU A 1 101 ? -6.957 -4.862 -3.700 1.00 94.12 101 LEU A CA 1
ATOM 813 C C . LEU A 1 101 ? -7.941 -5.021 -2.535 1.00 94.12 101 LEU A C 1
ATOM 815 O O . LEU A 1 101 ? -8.045 -4.174 -1.641 1.00 94.12 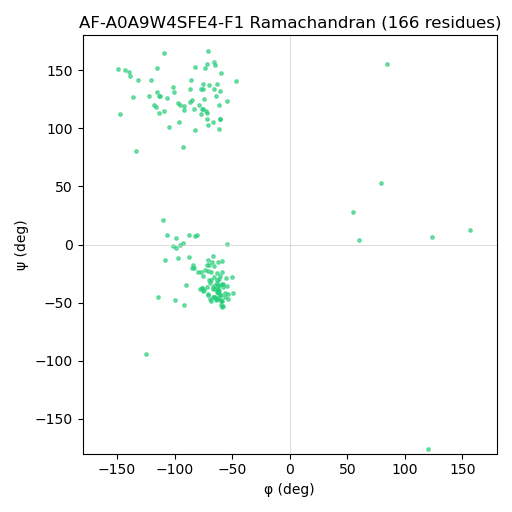101 LEU A O 1
ATOM 819 N N . THR A 1 102 ? -8.689 -6.125 -2.543 1.00 94.00 102 THR A N 1
ATOM 820 C CA . THR A 1 102 ? -9.700 -6.426 -1.515 1.00 94.00 102 THR A CA 1
ATOM 821 C C . THR A 1 102 ? -9.112 -6.369 -0.110 1.00 94.00 102 THR A C 1
ATOM 823 O O . THR A 1 102 ? -9.703 -5.754 0.776 1.00 94.00 102 THR A O 1
ATOM 826 N N . LEU A 1 103 ? -7.910 -6.920 0.069 1.00 93.44 103 LEU A N 1
ATOM 827 C CA . LEU A 1 103 ? -7.223 -6.938 1.355 1.00 93.44 103 LEU A CA 1
ATOM 828 C C . LEU A 1 103 ? -6.953 -5.523 1.889 1.00 93.44 103 LEU A C 1
ATOM 830 O O . LEU A 1 103 ? -7.242 -5.247 3.051 1.00 93.44 103 LEU A O 1
ATOM 834 N N . ALA A 1 104 ? -6.495 -4.597 1.042 1.00 95.12 104 ALA A N 1
ATOM 835 C CA . ALA A 1 104 ? -6.302 -3.199 1.429 1.00 95.12 104 ALA A CA 1
ATOM 836 C C . ALA A 1 104 ? -7.609 -2.511 1.824 1.00 95.12 104 ALA A C 1
ATOM 838 O O . ALA A 1 104 ? -7.652 -1.779 2.812 1.00 95.12 104 ALA A O 1
ATOM 839 N N . LYS A 1 105 ? -8.698 -2.766 1.090 1.00 96.06 105 LYS A N 1
ATOM 840 C CA . LYS A 1 105 ? -10.018 -2.211 1.428 1.00 96.06 105 LYS A CA 1
ATOM 841 C C . LYS A 1 105 ? -10.498 -2.706 2.791 1.00 96.06 105 LYS A C 1
ATOM 843 O O . LYS A 1 105 ? -11.074 -1.934 3.554 1.00 96.06 105 LYS A O 1
ATOM 848 N N . GLU A 1 106 ? -10.265 -3.976 3.105 1.00 95.31 106 GLU A N 1
ATOM 849 C CA . GLU A 1 106 ? -10.618 -4.563 4.399 1.00 95.31 106 GLU A CA 1
ATOM 850 C C . GLU A 1 106 ? -9.734 -4.051 5.538 1.00 95.31 106 GLU A C 1
ATOM 852 O O . GLU A 1 106 ? -10.260 -3.679 6.589 1.00 95.31 106 GLU A O 1
ATOM 857 N N . LEU A 1 107 ? -8.420 -3.946 5.316 1.00 95.62 107 LEU A N 1
ATOM 858 C CA . LEU A 1 107 ? -7.492 -3.315 6.256 1.00 95.62 107 LEU A CA 1
ATOM 859 C C . LEU A 1 107 ? -7.918 -1.880 6.563 1.00 95.62 107 LEU A C 1
ATOM 861 O O . LEU A 1 107 ? -7.998 -1.505 7.727 1.00 95.62 107 LEU A O 1
ATOM 865 N N . LEU A 1 108 ? -8.278 -1.096 5.545 1.00 96.19 108 LEU A N 1
ATOM 866 C CA . LEU A 1 108 ? -8.715 0.286 5.729 1.00 96.19 108 LEU A CA 1
ATOM 867 C C . LEU A 1 108 ? -9.986 0.391 6.588 1.00 96.19 108 LEU A C 1
ATOM 869 O O . LEU A 1 108 ? -10.115 1.330 7.372 1.00 96.19 108 LEU A O 1
ATOM 873 N N . LYS A 1 109 ? -10.919 -0.567 6.483 1.00 96.25 109 LYS A N 1
ATOM 874 C CA . LYS A 1 109 ? -12.093 -0.628 7.374 1.00 96.25 109 LYS A CA 1
ATOM 875 C C . LYS A 1 109 ? -11.674 -0.876 8.825 1.00 96.25 109 LYS A C 1
ATOM 877 O O . LYS A 1 109 ? -12.101 -0.143 9.709 1.00 96.25 109 LYS A O 1
ATOM 882 N N . LEU A 1 110 ? -10.792 -1.850 9.061 1.00 95.88 110 LEU A N 1
ATOM 883 C CA . LEU A 1 110 ? -10.273 -2.141 10.403 1.00 95.88 110 LEU A CA 1
ATOM 884 C C . LEU A 1 110 ? -9.488 -0.957 10.991 1.00 95.88 110 LEU A C 1
ATOM 886 O O . LEU A 1 110 ? -9.595 -0.681 12.184 1.00 95.88 110 LEU A O 1
ATOM 890 N N . VAL A 1 111 ? -8.719 -0.241 10.165 1.00 96.25 111 VAL A N 1
ATOM 891 C CA . VAL A 1 111 ? -7.978 0.965 10.568 1.00 96.25 111 VAL A CA 1
ATOM 892 C C . VAL A 1 111 ? -8.942 2.067 11.008 1.00 96.25 111 VAL A C 1
ATOM 894 O O . VAL A 1 111 ? -8.752 2.642 12.078 1.00 96.25 111 VAL A O 1
ATOM 897 N N . LYS A 1 112 ? -10.003 2.326 10.229 1.00 95.44 112 LYS A N 1
ATOM 898 C CA . LYS A 1 112 ? -11.040 3.324 10.559 1.00 95.44 112 LYS A CA 1
ATOM 899 C C . LYS A 1 112 ? -11.727 3.045 11.894 1.00 95.44 112 LYS A C 1
ATOM 901 O O . LYS A 1 112 ? -12.074 3.977 12.608 1.00 95.44 112 LYS A O 1
ATOM 906 N N . GLU A 1 113 ? -11.888 1.772 12.242 1.00 94.88 113 GLU A N 1
ATOM 907 C CA . GLU A 1 113 ? -12.461 1.325 13.517 1.00 94.88 113 GLU A CA 1
ATOM 908 C C . GLU A 1 113 ? -11.413 1.200 14.642 1.00 94.88 113 GLU A C 1
ATOM 910 O O . GLU A 1 113 ? -11.712 0.679 15.717 1.00 94.88 113 GLU A O 1
ATOM 915 N N . ASN A 1 114 ? -10.174 1.653 14.408 1.00 93.06 114 ASN A N 1
ATOM 916 C CA . ASN A 1 114 ? -9.044 1.569 15.339 1.00 93.06 114 ASN A CA 1
ATOM 917 C C . ASN A 1 114 ? -8.746 0.131 15.827 1.00 93.06 114 ASN A C 1
ATOM 919 O O . ASN A 1 114 ? -8.209 -0.081 16.917 1.00 93.06 114 ASN A O 1
ATOM 923 N N . LYS A 1 115 ? -9.081 -0.878 15.012 1.00 95.06 115 LYS A N 1
ATOM 924 C CA . LYS A 1 115 ? -8.890 -2.307 15.321 1.00 95.06 115 LYS A CA 1
ATOM 925 C C . LYS A 1 115 ? -7.498 -2.818 14.976 1.00 95.06 115 LYS A C 1
ATOM 927 O O . LYS A 1 115 ? -7.074 -3.847 15.501 1.00 95.06 115 LYS A O 1
ATOM 932 N N . VAL A 1 116 ? -6.785 -2.112 14.104 1.00 95.50 116 VAL A N 1
ATOM 933 C CA . VAL A 1 116 ? -5.468 -2.521 13.617 1.00 95.50 116 VAL A CA 1
ATOM 934 C C . VAL A 1 116 ? -4.509 -1.336 13.534 1.00 95.50 116 VAL A C 1
ATOM 936 O O . VAL A 1 116 ? -4.900 -0.203 13.244 1.00 95.50 116 VAL A O 1
ATOM 939 N N . GLU A 1 117 ? -3.245 -1.616 13.818 1.00 96.94 117 GLU A N 1
ATOM 940 C CA . GLU A 1 117 ? -2.089 -0.803 13.455 1.00 96.94 117 GLU A CA 1
ATOM 941 C C . GLU A 1 117 ? -1.419 -1.429 12.230 1.00 96.94 117 GLU A C 1
ATOM 943 O O . GLU A 1 117 ? -1.194 -2.642 12.210 1.00 96.94 117 GLU A O 1
ATOM 948 N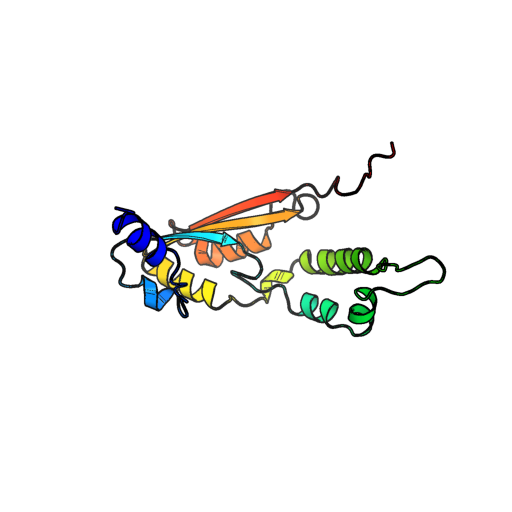 N . VAL A 1 118 ? -1.119 -0.628 11.209 1.00 97.62 118 VAL A N 1
ATOM 949 C CA . VAL A 1 118 ? -0.570 -1.112 9.937 1.00 97.62 118 VAL A CA 1
ATOM 950 C C . VAL A 1 118 ? 0.767 -0.446 9.650 1.00 97.62 118 VAL A C 1
ATOM 952 O O . VAL A 1 118 ? 0.876 0.777 9.637 1.00 97.62 118 VAL A O 1
ATOM 955 N N . ILE A 1 119 ? 1.778 -1.261 9.377 1.00 98.12 119 ILE A N 1
ATOM 956 C CA . ILE A 1 119 ? 3.093 -0.818 8.926 1.00 98.12 119 ILE A CA 1
ATOM 957 C C . ILE A 1 119 ? 3.278 -1.312 7.496 1.00 98.12 119 ILE A C 1
ATOM 959 O O . ILE A 1 119 ? 3.382 -2.515 7.249 1.00 98.12 119 ILE A O 1
ATOM 963 N N . PHE A 1 120 ? 3.327 -0.380 6.553 1.00 97.81 120 PHE A N 1
ATOM 964 C CA . PHE A 1 120 ? 3.664 -0.670 5.168 1.00 97.81 120 PHE A CA 1
ATOM 965 C C . PHE A 1 120 ? 5.180 -0.663 5.016 1.00 97.81 120 PHE A C 1
ATOM 967 O O . PHE A 1 120 ? 5.832 0.328 5.348 1.00 97.81 120 PHE A O 1
ATOM 974 N N . LEU A 1 121 ? 5.742 -1.753 4.505 1.00 96.56 121 LEU A N 1
ATOM 975 C CA . LEU A 1 121 ? 7.128 -1.813 4.059 1.00 96.56 121 LEU A CA 1
ATOM 976 C C . LEU A 1 121 ? 7.115 -1.837 2.538 1.00 96.56 121 LEU A C 1
ATOM 978 O O . LEU A 1 121 ? 6.451 -2.679 1.956 1.00 96.56 121 LEU A O 1
ATOM 982 N N . SER A 1 122 ? 7.837 -0.934 1.885 1.00 94.06 122 SER A N 1
ATOM 983 C CA . SER A 1 122 ? 7.961 -0.973 0.428 1.00 94.06 122 SER A CA 1
ATOM 984 C C . SER A 1 122 ? 9.395 -0.732 0.018 1.00 94.06 122 SER A C 1
ATOM 986 O O . SER A 1 122 ? 9.984 0.292 0.365 1.00 94.06 122 SER A O 1
ATOM 988 N N . ALA A 1 123 ? 9.927 -1.636 -0.793 1.00 92.25 123 ALA A N 1
ATOM 989 C CA . ALA A 1 123 ? 11.213 -1.435 -1.435 1.00 92.25 123 ALA A CA 1
ATOM 990 C C . ALA A 1 123 ? 11.111 -0.401 -2.572 1.00 92.25 123 ALA A C 1
ATOM 992 O O . ALA A 1 123 ? 10.047 -0.240 -3.179 1.00 92.25 123 ALA A O 1
ATOM 993 N N . TYR A 1 124 ? 12.206 0.302 -2.862 1.00 90.81 124 TYR A N 1
ATOM 994 C CA . TYR A 1 124 ? 12.337 1.150 -4.050 1.00 90.81 124 TYR A CA 1
ATOM 995 C C . TYR A 1 124 ? 13.789 1.207 -4.537 1.00 90.81 124 TYR A C 1
ATOM 997 O O . TYR A 1 124 ? 14.724 1.111 -3.741 1.00 90.81 124 TYR A O 1
ATOM 1005 N N . ASP A 1 125 ? 13.971 1.399 -5.843 1.00 88.25 125 ASP A N 1
ATOM 1006 C CA . ASP A 1 125 ? 15.286 1.645 -6.434 1.00 88.25 125 ASP A CA 1
ATOM 1007 C C . ASP A 1 125 ? 15.706 3.094 -6.156 1.00 88.25 125 ASP A C 1
ATOM 1009 O O . ASP A 1 125 ? 15.055 4.038 -6.619 1.00 88.25 125 ASP A O 1
ATOM 1013 N N . LYS A 1 126 ? 16.797 3.281 -5.404 1.00 91.00 126 LYS A N 1
ATOM 1014 C CA . LYS A 1 126 ? 17.329 4.612 -5.074 1.00 91.00 126 LYS A CA 1
ATOM 1015 C C . LYS A 1 126 ? 17.787 5.394 -6.305 1.00 91.00 126 LYS A C 1
ATOM 1017 O O . LYS A 1 126 ? 17.803 6.619 -6.261 1.00 91.00 126 LYS A O 1
ATOM 1022 N N . ARG A 1 127 ? 18.139 4.726 -7.406 1.00 87.56 127 ARG A N 1
ATOM 1023 C CA . ARG A 1 127 ? 18.532 5.397 -8.655 1.00 87.56 127 ARG A CA 1
ATOM 1024 C C . ARG A 1 127 ? 17.343 6.055 -9.327 1.00 87.56 127 ARG A C 1
ATOM 1026 O O . ARG A 1 127 ? 17.448 7.187 -9.786 1.00 87.56 127 ARG A O 1
ATOM 1033 N N . ALA A 1 128 ? 16.220 5.343 -9.368 1.00 86.62 128 ALA A N 1
ATOM 1034 C CA . ALA A 1 128 ? 14.978 5.862 -9.924 1.00 86.62 128 ALA A CA 1
ATOM 1035 C C . ALA A 1 128 ? 14.326 6.882 -8.978 1.00 86.62 128 ALA A C 1
ATOM 1037 O O . ALA A 1 128 ? 13.818 7.909 -9.423 1.00 86.62 128 ALA A O 1
ATOM 1038 N N . PHE A 1 129 ? 14.370 6.623 -7.668 1.00 91.00 129 PHE A N 1
ATOM 1039 C CA . PHE A 1 129 ? 13.706 7.439 -6.654 1.00 91.00 129 PHE A CA 1
ATOM 1040 C C . PHE A 1 129 ? 14.641 7.730 -5.468 1.00 91.00 129 PHE A C 1
ATOM 1042 O O . PHE A 1 129 ? 14.499 7.103 -4.420 1.00 91.00 129 PHE A O 1
ATOM 1049 N N . PRO A 1 130 ? 15.556 8.715 -5.564 1.00 90.31 130 PRO A N 1
ATOM 1050 C CA . PRO A 1 130 ? 16.572 8.979 -4.531 1.00 90.31 130 PRO A CA 1
ATOM 1051 C C . PRO A 1 130 ? 16.018 9.225 -3.125 1.00 90.31 130 PRO A C 1
ATOM 1053 O O . PRO A 1 130 ? 16.663 8.912 -2.131 1.00 90.31 130 PRO A O 1
ATOM 1056 N N . ASN A 1 131 ? 14.797 9.754 -3.044 1.00 92.62 131 ASN A N 1
ATOM 1057 C CA . ASN A 1 131 ? 14.135 10.100 -1.789 1.00 92.62 131 ASN A CA 1
ATOM 1058 C C . ASN A 1 131 ? 12.954 9.167 -1.464 1.00 92.62 131 ASN A C 1
ATOM 1060 O O . ASN A 1 131 ? 12.063 9.553 -0.704 1.00 92.62 131 ASN A O 1
ATOM 1064 N N . GLY A 1 132 ? 12.908 7.962 -2.038 1.00 92.12 132 GLY A N 1
ATOM 1065 C CA . GLY A 1 132 ? 11.774 7.040 -1.933 1.00 92.12 132 GLY A CA 1
ATOM 1066 C C . GLY A 1 132 ? 10.673 7.315 -2.951 1.00 92.12 132 GLY A C 1
ATOM 1067 O O . GLY A 1 132 ? 10.525 8.439 -3.423 1.00 92.12 132 GLY A O 1
ATOM 1068 N N . ASP A 1 133 ? 9.888 6.282 -3.270 1.00 92.75 133 ASP A N 1
ATOM 1069 C CA . ASP A 1 133 ? 8.830 6.343 -4.284 1.00 92.75 133 ASP A CA 1
ATOM 1070 C C . ASP A 1 133 ? 7.749 7.392 -3.926 1.00 92.75 133 ASP A C 1
ATOM 1072 O O . ASP A 1 133 ?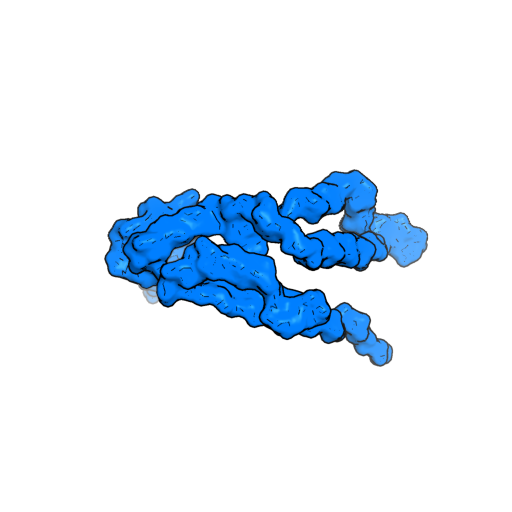 6.953 7.175 -3.000 1.00 92.75 133 ASP A O 1
ATOM 1076 N N . PRO A 1 134 ? 7.686 8.536 -4.637 1.00 94.31 134 PRO A N 1
ATOM 1077 C CA . PRO A 1 134 ? 6.760 9.616 -4.309 1.00 94.31 134 PRO A CA 1
ATOM 1078 C C . PRO A 1 134 ? 5.299 9.236 -4.573 1.00 94.31 134 PRO A C 1
ATOM 1080 O O . PRO A 1 134 ? 4.399 9.786 -3.936 1.00 94.31 134 PRO A O 1
ATOM 1083 N N . ARG A 1 135 ? 5.048 8.272 -5.467 1.00 93.19 135 ARG A N 1
ATOM 1084 C CA . ARG A 1 135 ? 3.699 7.830 -5.843 1.00 93.19 135 ARG A CA 1
ATOM 1085 C C . ARG A 1 135 ? 3.054 7.090 -4.675 1.00 93.19 135 ARG A C 1
ATOM 1087 O O . ARG A 1 135 ? 1.948 7.432 -4.261 1.00 93.19 135 ARG A O 1
ATOM 1094 N N . LYS A 1 136 ? 3.798 6.159 -4.064 1.00 93.69 136 LYS A N 1
ATOM 1095 C CA . LYS A 1 136 ? 3.369 5.436 -2.854 1.00 93.69 136 LYS A CA 1
ATOM 1096 C C . LYS A 1 136 ? 3.165 6.388 -1.675 1.00 93.69 136 LYS A C 1
ATOM 1098 O O . LYS A 1 136 ? 2.159 6.281 -0.979 1.00 93.69 136 LYS A O 1
ATOM 1103 N N . LYS A 1 137 ? 4.056 7.375 -1.487 1.00 95.75 137 LYS A N 1
ATOM 1104 C CA . LYS A 1 137 ? 3.883 8.417 -0.452 1.00 95.75 137 LYS A CA 1
ATOM 1105 C C . LYS A 1 137 ? 2.587 9.197 -0.631 1.00 95.75 137 LYS A C 1
ATOM 1107 O O . LYS A 1 137 ? 1.847 9.354 0.335 1.00 95.75 137 LYS A O 1
ATOM 1112 N N . LYS A 1 138 ? 2.314 9.673 -1.850 1.00 95.62 138 LYS A N 1
ATOM 1113 C CA . LYS A 1 138 ? 1.103 10.438 -2.164 1.00 95.62 138 LYS A CA 1
ATOM 1114 C C . LYS A 1 138 ? -0.151 9.628 -1.836 1.00 95.62 138 LYS A C 1
ATOM 1116 O O . LYS A 1 138 ? -0.972 10.075 -1.039 1.00 95.62 138 LYS A O 1
ATOM 1121 N N . ILE A 1 139 ? -0.243 8.405 -2.364 1.00 95.19 139 ILE A N 1
ATOM 1122 C CA . ILE A 1 139 ? -1.386 7.512 -2.130 1.00 95.19 139 ILE A CA 1
ATOM 1123 C C . ILE A 1 139 ? -1.543 7.214 -0.639 1.00 95.19 139 ILE A C 1
ATOM 1125 O O . ILE A 1 139 ? -2.656 7.262 -0.116 1.00 95.19 139 ILE A O 1
ATOM 1129 N N . PHE A 1 140 ? -0.444 6.946 0.072 1.00 96.88 140 PHE A N 1
ATOM 1130 C CA . PHE A 1 140 ? -0.479 6.727 1.513 1.00 96.88 140 PHE A CA 1
ATOM 1131 C C . PHE A 1 140 ? -1.049 7.942 2.248 1.00 96.88 140 PHE A C 1
ATOM 1133 O O . PHE A 1 140 ? -2.030 7.782 2.966 1.00 96.88 140 PHE A O 1
ATOM 1140 N N . ILE A 1 141 ? -0.512 9.147 2.033 1.00 97.50 141 ILE A N 1
ATOM 1141 C CA . ILE A 1 141 ? -0.981 10.388 2.679 1.00 97.50 141 ILE A CA 1
ATOM 1142 C C . ILE A 1 141 ? -2.477 10.618 2.422 1.00 97.50 141 ILE A C 1
ATOM 1144 O O . ILE A 1 141 ? -3.227 10.970 3.332 1.00 97.50 141 ILE A O 1
ATOM 1148 N N . GLU A 1 142 ? -2.938 10.370 1.197 1.00 96.19 142 GLU A N 1
ATOM 1149 C CA . GLU A 1 142 ? -4.339 10.548 0.812 1.00 96.19 142 GLU A CA 1
ATOM 1150 C C . GLU A 1 142 ? -5.278 9.483 1.412 1.00 96.19 142 GLU A C 1
ATOM 1152 O O . GLU A 1 142 ? -6.496 9.701 1.479 1.00 96.19 142 GLU A O 1
ATOM 1157 N N . THR A 1 143 ? -4.743 8.351 1.884 1.00 95.94 143 THR A N 1
ATOM 1158 C CA . THR A 1 143 ? -5.521 7.186 2.332 1.00 95.94 143 THR A CA 1
ATOM 1159 C C . THR A 1 143 ? -5.183 6.765 3.764 1.00 95.94 143 THR A C 1
ATOM 1161 O O . THR A 1 143 ? -5.775 7.291 4.706 1.00 95.94 143 THR A O 1
ATOM 1164 N N . PHE A 1 144 ? -4.265 5.816 3.953 1.00 97.38 144 PHE A N 1
ATOM 1165 C CA . PHE A 1 144 ? -3.900 5.255 5.256 1.00 97.38 144 PHE A CA 1
ATOM 1166 C C . PHE A 1 144 ? -3.177 6.258 6.166 1.00 97.38 144 PHE A C 1
ATOM 1168 O O . PHE A 1 144 ? -3.362 6.225 7.376 1.00 97.38 144 PHE A O 1
ATOM 1175 N N . GLY A 1 145 ? -2.423 7.199 5.601 1.00 97.25 145 GLY A N 1
ATOM 1176 C CA . GLY A 1 145 ? -1.685 8.242 6.318 1.00 97.25 145 GLY A CA 1
ATOM 1177 C C . GLY A 1 145 ? -2.566 9.263 7.038 1.00 97.25 145 GLY A C 1
ATOM 1178 O O . GLY A 1 145 ? -2.069 10.029 7.856 1.00 97.25 145 GLY A O 1
ATOM 1179 N N . LYS A 1 146 ? -3.884 9.240 6.801 1.00 97.62 146 LYS A N 1
ATOM 1180 C CA . LYS A 1 146 ? -4.869 9.990 7.597 1.00 97.62 146 LYS A CA 1
ATOM 1181 C C . LYS A 1 146 ? -5.064 9.414 9.002 1.00 97.62 146 LYS A C 1
ATOM 1183 O O . LYS A 1 146 ? -5.688 10.062 9.838 1.00 97.62 146 LYS A O 1
ATOM 1188 N N . PHE A 1 147 ? -4.574 8.201 9.256 1.00 97.62 147 PHE A N 1
ATOM 1189 C CA . PHE A 1 147 ? -4.759 7.497 10.518 1.00 97.62 147 PHE A CA 1
ATOM 1190 C C . PHE A 1 147 ? -3.419 7.370 11.254 1.00 97.62 147 PHE A C 1
ATOM 1192 O O . PHE A 1 147 ? -2.467 6.833 10.689 1.00 97.62 147 PHE A O 1
ATOM 1199 N N . PRO A 1 148 ? -3.335 7.773 12.535 1.00 96.38 148 PRO A N 1
ATOM 1200 C CA . PRO A 1 148 ? -2.089 7.702 13.306 1.00 96.38 148 PRO A CA 1
ATOM 1201 C C . PRO A 1 148 ? -1.639 6.262 13.591 1.00 96.38 148 PRO A C 1
ATOM 1203 O O . PRO A 1 148 ? -0.500 6.034 13.980 1.00 96.38 148 PRO A O 1
ATOM 1206 N N . SER A 1 149 ? -2.524 5.277 13.403 1.00 96.19 149 SER A N 1
ATOM 1207 C CA . SER A 1 149 ? -2.203 3.854 13.516 1.00 96.19 149 SER A CA 1
ATOM 1208 C C . SER A 1 149 ? -1.569 3.269 12.250 1.00 96.19 149 SER A C 1
ATOM 1210 O O . SER A 1 149 ? -1.419 2.053 12.165 1.00 96.19 149 SER A O 1
ATOM 1212 N N . CYS A 1 150 ? -1.234 4.093 11.257 1.00 98.06 150 CYS A N 1
ATOM 1213 C CA . CYS A 1 150 ? -0.609 3.654 10.016 1.00 98.06 150 CYS A CA 1
ATOM 1214 C C . CYS A 1 150 ? 0.745 4.333 9.805 1.00 98.06 150 CYS A C 1
ATOM 1216 O O . CYS A 1 150 ? 0.890 5.531 10.042 1.00 98.06 150 CYS A O 1
ATOM 1218 N N . SER A 1 151 ? 1.721 3.592 9.284 1.00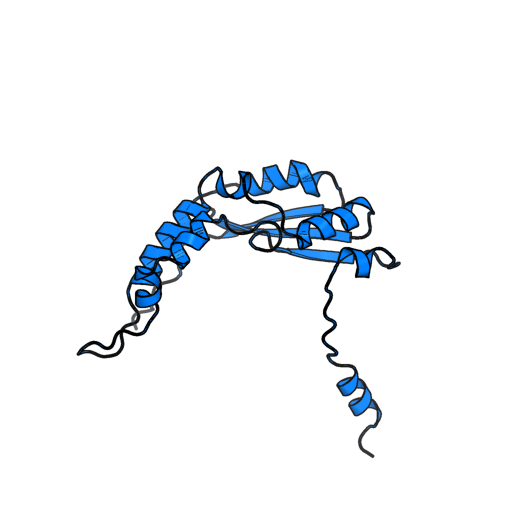 98.12 151 SER A N 1
ATOM 1219 C CA . SER A 1 151 ? 3.018 4.138 8.873 1.00 98.12 151 SER A CA 1
ATOM 1220 C C . SER A 1 151 ? 3.502 3.519 7.566 1.00 98.12 151 SER A C 1
ATOM 1222 O O . SER A 1 151 ? 3.212 2.362 7.270 1.00 98.12 151 SER A O 1
ATOM 1224 N N . LEU A 1 152 ? 4.239 4.303 6.779 1.00 97.94 152 LEU A N 1
ATOM 1225 C CA . LEU A 1 152 ? 4.876 3.866 5.539 1.00 97.94 152 LEU A CA 1
ATOM 1226 C C . LEU A 1 152 ? 6.393 3.973 5.676 1.00 97.94 152 LEU A C 1
ATOM 1228 O O . LEU A 1 152 ? 6.929 5.071 5.818 1.00 97.94 152 LEU A O 1
ATOM 1232 N N . ASN A 1 153 ? 7.073 2.836 5.558 1.00 97.50 153 ASN A N 1
ATOM 1233 C CA . ASN A 1 153 ? 8.524 2.735 5.547 1.00 97.50 153 ASN A CA 1
ATOM 1234 C C . ASN A 1 153 ? 8.998 2.371 4.142 1.00 97.50 153 ASN A C 1
ATOM 1236 O O . ASN A 1 153 ? 8.728 1.281 3.633 1.00 97.50 153 ASN A O 1
ATOM 1240 N N . LEU A 1 154 ? 9.727 3.294 3.522 1.00 96.12 154 LEU A N 1
ATOM 1241 C CA . LEU A 1 154 ? 10.327 3.081 2.214 1.00 96.12 154 LEU A CA 1
ATOM 1242 C C . LEU A 1 154 ? 11.770 2.611 2.387 1.00 96.12 154 LEU A C 1
ATOM 1244 O O . LEU A 1 154 ? 12.598 3.328 2.949 1.00 96.12 154 LEU A O 1
ATOM 1248 N N . LEU A 1 155 ? 12.068 1.421 1.877 1.00 94.94 155 LEU A N 1
ATOM 1249 C CA . LEU A 1 155 ? 13.363 0.759 1.987 1.00 94.94 155 LEU A CA 1
ATOM 1250 C C . LEU A 1 155 ? 14.098 0.853 0.648 1.00 94.94 155 LEU A C 1
ATOM 1252 O O . LEU A 1 155 ? 13.792 0.138 -0.304 1.00 94.94 155 LEU A O 1
ATOM 1256 N N . GLY A 1 156 ? 15.050 1.776 0.561 1.00 92.00 156 GLY A N 1
ATOM 1257 C CA . GLY A 1 156 ? 15.827 1.968 -0.659 1.00 92.00 156 GLY A CA 1
ATOM 1258 C C . GLY A 1 156 ? 16.862 0.861 -0.825 1.00 92.00 156 GLY A C 1
ATOM 1259 O O . GLY A 1 156 ? 17.606 0.589 0.118 1.00 92.00 156 GLY A O 1
ATOM 1260 N N . PHE A 1 157 ? 16.965 0.285 -2.018 1.00 89.75 157 PHE A N 1
ATOM 1261 C CA . PHE A 1 157 ? 18.061 -0.611 -2.384 1.00 89.75 157 PHE A CA 1
ATOM 1262 C C . PHE A 1 157 ? 18.915 -0.007 -3.498 1.00 89.75 157 PHE A C 1
ATOM 1264 O O . PHE A 1 157 ? 18.440 0.779 -4.320 1.00 89.75 157 PHE A O 1
ATOM 1271 N N . ASP A 1 158 ? 20.187 -0.393 -3.500 1.00 86.31 158 ASP A N 1
ATOM 1272 C CA . ASP A 1 158 ? 21.147 -0.068 -4.544 1.00 86.31 158 ASP A CA 1
ATOM 1273 C C . ASP A 1 158 ? 21.216 -1.266 -5.498 1.00 86.31 158 ASP A C 1
ATOM 1275 O O . ASP A 1 158 ? 21.470 -2.394 -5.082 1.00 86.31 158 ASP A O 1
ATOM 1279 N N . SER A 1 159 ? 20.934 -1.060 -6.782 1.00 66.81 159 SER A N 1
ATOM 1280 C CA . SER A 1 159 ? 20.881 -2.145 -7.771 1.00 66.81 159 SER A CA 1
ATOM 1281 C C . SER A 1 159 ? 22.261 -2.591 -8.290 1.00 66.81 159 SER A C 1
ATOM 1283 O O . SER A 1 159 ? 22.326 -3.366 -9.246 1.00 66.81 159 SER A O 1
ATOM 1285 N N . GLU A 1 160 ? 23.368 -2.104 -7.718 1.00 56.28 160 GLU A N 1
ATOM 1286 C CA . GLU A 1 160 ? 24.720 -2.540 -8.093 1.00 56.28 160 GLU A CA 1
ATOM 1287 C C . GLU A 1 160 ? 25.139 -3.785 -7.311 1.00 56.28 160 GLU A C 1
ATOM 1289 O O . GLU A 1 160 ? 25.177 -3.773 -6.085 1.00 56.28 160 GLU A O 1
ATOM 1294 N N . GLY A 1 161 ? 25.490 -4.857 -8.033 1.00 52.53 161 GLY A N 1
ATOM 1295 C CA . GLY A 1 161 ? 26.277 -5.960 -7.470 1.00 52.53 161 GLY A CA 1
ATOM 1296 C C . GLY A 1 161 ? 25.687 -7.370 -7.536 1.00 52.53 161 GLY A C 1
ATOM 1297 O O . GLY A 1 161 ? 26.307 -8.284 -7.007 1.00 52.53 161 GLY A O 1
ATOM 1298 N N . GLN A 1 162 ? 24.552 -7.622 -8.194 1.00 45.97 162 GLN A N 1
ATOM 1299 C CA . GLN A 1 162 ? 24.139 -9.009 -8.471 1.00 45.97 162 GLN A CA 1
ATOM 1300 C C . GLN A 1 162 ? 24.651 -9.457 -9.844 1.00 45.97 162 GLN A C 1
ATOM 1302 O O . GLN A 1 162 ? 23.935 -9.358 -10.838 1.00 45.97 162 GLN A O 1
ATOM 1307 N N . GLY A 1 163 ? 25.905 -9.926 -9.906 1.00 46.38 163 GLY A N 1
ATOM 1308 C CA . GLY A 1 163 ? 26.401 -10.596 -11.114 1.00 46.38 163 GLY A CA 1
ATOM 1309 C C . GLY A 1 163 ? 27.905 -10.630 -11.387 1.00 46.38 163 GLY A C 1
ATOM 1310 O O . GLY A 1 163 ? 28.257 -10.992 -12.504 1.00 46.38 163 GLY A O 1
ATOM 1311 N N . GLN A 1 164 ? 28.795 -10.289 -10.450 1.00 39.75 164 GLN A N 1
ATOM 1312 C CA . GLN A 1 164 ? 30.187 -10.731 -10.590 1.00 39.75 164 GLN A CA 1
ATOM 1313 C C . GLN A 1 164 ? 30.274 -12.166 -10.069 1.00 39.75 164 GLN A C 1
ATOM 1315 O O . GLN A 1 164 ? 30.328 -12.399 -8.862 1.00 39.75 164 GLN A O 1
ATOM 1320 N N . THR A 1 165 ? 30.236 -13.143 -10.977 1.00 46.41 165 THR A N 1
ATOM 1321 C CA . THR A 1 165 ? 30.894 -14.423 -10.710 1.00 46.41 165 THR A CA 1
ATOM 1322 C C . THR A 1 165 ? 32.338 -14.096 -10.356 1.00 46.41 165 THR A C 1
ATOM 1324 O O . THR A 1 165 ? 33.010 -13.388 -11.103 1.00 46.41 165 THR A O 1
ATOM 1327 N N . LYS A 1 166 ? 32.788 -14.535 -9.178 1.00 43.06 166 LYS A N 1
ATOM 1328 C CA . LYS A 1 166 ? 34.219 -14.613 -8.903 1.00 43.06 166 LYS A CA 1
ATOM 1329 C C . LYS A 1 166 ? 34.788 -15.577 -9.938 1.00 43.06 166 LYS A C 1
ATOM 1331 O O . LYS A 1 166 ? 34.476 -16.762 -9.876 1.00 43.06 166 LYS A O 1
ATOM 1336 N N . ASP A 1 167 ? 35.531 -15.049 -10.899 1.00 43.66 167 ASP A N 1
ATOM 1337 C CA . ASP A 1 167 ? 36.453 -15.856 -11.681 1.00 43.66 167 ASP A CA 1
ATOM 1338 C C . ASP A 1 167 ? 37.607 -16.207 -10.727 1.00 43.66 167 ASP A C 1
ATOM 1340 O O . ASP A 1 167 ? 38.400 -15.337 -10.357 1.00 43.66 167 ASP A O 1
ATOM 1344 N N . GLU A 1 168 ? 37.602 -17.445 -10.231 1.00 36.81 168 GLU A N 1
ATOM 1345 C CA . GLU A 1 168 ? 38.793 -18.133 -9.712 1.00 36.81 168 GLU A CA 1
ATOM 1346 C C . GLU A 1 168 ? 39.453 -18.918 -10.848 1.00 36.81 168 GLU A C 1
ATOM 1348 O O . GLU A 1 168 ? 38.709 -19.545 -11.640 1.00 36.81 168 GLU A O 1
#

Secondary structure (DSSP, 8-state):
---HHHHHHHHHTT-----S-HHHHHTT-SSPEEEEEESBTTTBPPPHHHHHHHH-HHHHTTSSPEEETTEEE--THHHHHHHHHHHHHTSTTTTTSPPPPHHHHHHHHHHHTT-EEEEEEEEEETTT-TT--HHHHHHHHHTGGGSTTEEEEEEEE----S------

Nearest PDB structures (foldseek):
  5uj0-assembly1_B  TM=5.438E-01  e=1.763E-01  Tequatrovirus T4
  7f7b-assembly1_A-2  TM=5.184E-01  e=1.883E-01  Sphingobium sp. 20006FA
  2ia5-assembly3_I  TM=4.762E-01  e=7.523E-01  Tequatrovirus T4
  5ee9-assembly2_B  TM=3.249E-01  e=1.362E+00  Oryza sativa Japonica Group
  5lcn-assembly1_C  TM=2.741E-01  e=1.455E+00  Pyrococcus furiosus DSM 3638

Sequence (168 aa):
MEDKREKKYQAEATRKVVINCLYSHFKNTPKKLKVVCDWDEVIQPLEPKVHSIYTDKDMVNSCLPVKTAKGTSYGLGARSIKGKVDKIKNEPDFYERSPFLTLAKELLKLVKENKVEVIFLSAYDKRAFPNGDPRKKKIFIETFGKFPSCSLNLLGFDSEGQGQTKDE

Foldseek 3Di:
DPDPVVVVVVVPPDPPDDDPAPQVVQVPDPAAAEEEDECEPQFFDFAVVLVVLCPPPVNVVQCDFDQDPVGTDNHPSVVVSCVVSVVLVLPLCRCVPTDTDNNNVSVLVCLVVSRYQYEYEYEDECVSPVPADVSVVVVCCVGVVVGPSYYYDYHYDYPPDPDPDPPD